Protein AF-A0A1G0QUM5-F1 (afdb_monomer_lite)

Radius of gyration: 12.72 Å; chains: 1; bounding box: 38×21×26 Å

Structure (mmCIF, N/CA/C/O backbone):
data_AF-A0A1G0QUM5-F1
#
_entry.id   AF-A0A1G0QUM5-F1
#
loop_
_atom_site.group_PDB
_atom_site.id
_atom_site.type_symbol
_atom_site.label_atom_id
_atom_site.label_alt_id
_atom_site.label_comp_id
_atom_site.label_asym_id
_atom_site.label_entity_id
_atom_site.label_seq_id
_atom_site.pdbx_PDB_ins_code
_atom_site.Cartn_x
_atom_site.Cartn_y
_atom_site.Cartn_z
_atom_site.occupancy
_atom_site.B_iso_or_equiv
_atom_site.auth_seq_id
_atom_site.auth_comp_id
_atom_site.auth_asym_id
_atom_site.auth_atom_id
_atom_site.pdbx_PDB_model_num
ATOM 1 N N . MET A 1 1 ? -17.454 11.229 -16.248 1.00 47.31 1 MET A N 1
ATOM 2 C CA . MET A 1 1 ? -16.022 10.921 -16.043 1.00 47.31 1 MET A CA 1
ATOM 3 C C . MET A 1 1 ? -15.957 9.598 -15.290 1.00 47.31 1 MET A C 1
ATOM 5 O O . MET A 1 1 ? -16.469 9.547 -14.181 1.00 47.31 1 MET A O 1
ATOM 9 N N . LYS A 1 2 ? -15.484 8.506 -15.910 1.00 47.44 2 LYS A N 1
ATOM 10 C CA . LYS A 1 2 ? -15.364 7.208 -15.224 1.00 47.44 2 LYS A CA 1
ATOM 11 C C . LYS A 1 2 ? -14.122 7.278 -14.342 1.00 47.44 2 LYS A C 1
ATOM 13 O O . LYS A 1 2 ? -13.012 7.100 -14.828 1.00 47.44 2 LYS A O 1
ATOM 18 N N . VAL A 1 3 ? -14.317 7.668 -13.087 1.00 50.62 3 VAL A N 1
ATOM 19 C CA . VAL A 1 3 ? -13.291 7.538 -12.052 1.00 50.62 3 VAL A CA 1
ATOM 20 C C . VAL A 1 3 ? -12.955 6.050 -12.008 1.00 50.62 3 VAL A C 1
ATOM 22 O O . VAL A 1 3 ? -13.868 5.243 -11.832 1.00 50.62 3 VAL A O 1
ATOM 25 N N . ALA A 1 4 ? -11.701 5.689 -12.293 1.00 59.28 4 ALA A N 1
ATOM 26 C CA . ALA A 1 4 ? -11.241 4.308 -12.167 1.00 59.28 4 ALA A CA 1
ATOM 27 C C . ALA A 1 4 ? -11.658 3.780 -10.788 1.00 59.28 4 ALA A C 1
ATOM 29 O O . ALA A 1 4 ? -11.678 4.557 -9.823 1.00 59.28 4 ALA A O 1
ATOM 30 N N . ALA A 1 5 ? -12.054 2.509 -10.697 1.00 77.56 5 ALA A N 1
ATOM 31 C CA . ALA A 1 5 ? -12.455 1.959 -9.411 1.00 77.56 5 ALA A CA 1
ATOM 32 C C . ALA A 1 5 ? -11.304 2.184 -8.422 1.00 77.56 5 ALA A C 1
ATOM 34 O O . ALA A 1 5 ? -10.133 2.139 -8.800 1.00 77.56 5 ALA A O 1
ATOM 35 N N . LEU A 1 6 ? -11.609 2.495 -7.163 1.00 81.62 6 LEU A N 1
ATOM 36 C CA . LEU A 1 6 ? -10.565 2.724 -6.153 1.00 81.62 6 LEU A CA 1
ATOM 37 C C . LEU A 1 6 ? -9.586 1.537 -6.073 1.00 81.62 6 LEU A C 1
ATOM 39 O O . LEU A 1 6 ? -8.410 1.734 -5.781 1.00 81.62 6 LEU A O 1
ATOM 43 N N . ASP A 1 7 ? -10.063 0.343 -6.421 1.00 81.50 7 ASP A N 1
ATOM 44 C CA . ASP A 1 7 ? -9.289 -0.884 -6.588 1.00 81.50 7 ASP A CA 1
ATOM 45 C C . ASP A 1 7 ? -8.254 -0.796 -7.731 1.00 81.50 7 ASP A C 1
ATOM 47 O O . ASP A 1 7 ? -7.101 -1.190 -7.551 1.00 81.50 7 ASP A O 1
ATOM 51 N N . ASP A 1 8 ? -8.603 -0.199 -8.877 1.00 83.88 8 ASP A N 1
ATOM 52 C CA . ASP A 1 8 ? -7.674 0.038 -9.996 1.00 83.88 8 ASP A CA 1
ATOM 53 C C . ASP A 1 8 ? -6.588 1.050 -9.604 1.00 83.88 8 ASP A C 1
ATOM 55 O O . ASP A 1 8 ? -5.404 0.872 -9.899 1.00 83.88 8 ASP A O 1
ATOM 59 N N . VAL A 1 9 ? -6.985 2.116 -8.897 1.00 85.81 9 VAL A N 1
ATOM 60 C CA . VAL A 1 9 ? -6.057 3.143 -8.397 1.00 85.81 9 VAL A CA 1
ATOM 61 C C . VAL A 1 9 ? -5.079 2.536 -7.396 1.00 85.81 9 VAL A C 1
ATOM 63 O O . VAL A 1 9 ? -3.880 2.816 -7.453 1.00 85.81 9 VAL A O 1
ATOM 66 N N . LEU A 1 10 ? -5.578 1.692 -6.493 1.00 87.50 10 LEU A N 1
ATOM 67 C CA . LEU A 1 10 ? -4.759 0.971 -5.530 1.00 87.50 10 LEU A CA 1
ATOM 68 C C . LEU A 1 10 ? -3.776 0.030 -6.233 1.00 87.50 10 LEU A C 1
ATOM 70 O O . LEU A 1 10 ? -2.587 0.057 -5.926 1.00 87.50 10 LEU A O 1
ATOM 74 N N . THR A 1 11 ? -4.246 -0.733 -7.220 1.00 86.88 11 THR A N 1
ATOM 75 C CA . THR A 1 11 ? -3.418 -1.656 -8.011 1.00 86.88 11 THR A CA 1
ATOM 76 C C . THR A 1 11 ? -2.271 -0.925 -8.707 1.00 86.88 11 THR A C 1
ATOM 78 O O . THR A 1 11 ? -1.122 -1.354 -8.618 1.00 86.88 11 THR A O 1
ATOM 81 N N . GLY A 1 12 ? -2.543 0.233 -9.317 1.00 87.62 12 GLY A N 1
ATOM 82 C CA . GLY A 1 12 ? -1.504 1.051 -9.946 1.00 87.62 12 GLY A CA 1
ATOM 83 C C . GLY A 1 12 ? -0.444 1.553 -8.957 1.00 87.62 12 GLY A C 1
ATOM 84 O O . GLY A 1 12 ? 0.741 1.584 -9.289 1.00 87.62 12 GLY A O 1
ATOM 85 N N . LYS A 1 13 ? -0.840 1.901 -7.725 1.00 88.44 13 LYS A N 1
ATOM 86 C CA . LYS A 1 13 ? 0.108 2.299 -6.668 1.00 88.44 13 LYS A CA 1
ATOM 87 C C . LYS A 1 13 ? 0.945 1.127 -6.167 1.00 88.44 13 LYS A C 1
ATOM 89 O O . LYS A 1 13 ? 2.140 1.297 -5.951 1.00 88.44 13 LYS A O 1
ATOM 94 N N . ILE A 1 14 ? 0.338 -0.051 -6.021 1.00 88.00 14 ILE A N 1
ATOM 95 C CA . ILE A 1 14 ? 1.040 -1.287 -5.654 1.00 88.00 14 ILE A CA 1
ATOM 96 C C . ILE A 1 14 ? 2.114 -1.605 -6.698 1.00 88.00 14 ILE A C 1
ATOM 98 O O . ILE A 1 14 ? 3.263 -1.834 -6.338 1.00 88.00 14 ILE A O 1
ATOM 102 N N . TRP A 1 15 ? 1.774 -1.556 -7.988 1.00 85.25 15 TRP A N 1
ATOM 103 C CA . TRP A 1 15 ? 2.744 -1.794 -9.059 1.00 85.25 15 TRP A CA 1
ATOM 104 C C . TRP A 1 15 ? 3.886 -0.781 -9.043 1.00 85.25 15 TRP A C 1
ATOM 106 O O . TRP A 1 15 ? 5.042 -1.179 -9.125 1.00 85.25 15 TRP A O 1
ATOM 116 N N . ALA A 1 16 ? 3.587 0.509 -8.864 1.00 84.81 16 ALA A N 1
ATOM 117 C CA . ALA A 1 16 ? 4.616 1.545 -8.760 1.00 84.81 16 ALA A CA 1
ATOM 118 C C . ALA A 1 16 ?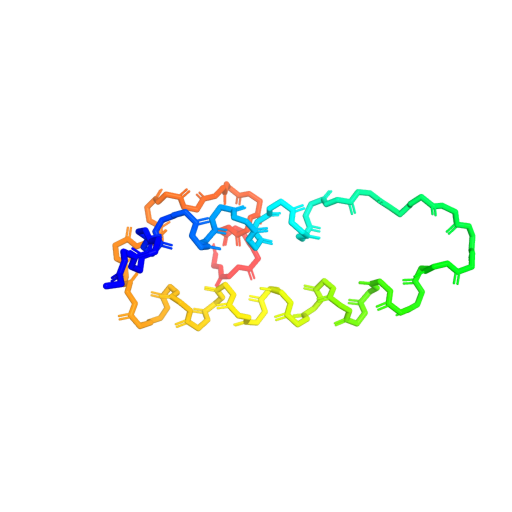 5.544 1.349 -7.545 1.00 84.81 16 ALA A C 1
ATOM 120 O O . ALA A 1 16 ? 6.735 1.653 -7.618 1.00 84.81 16 ALA A O 1
ATOM 121 N N . TYR A 1 17 ? 5.011 0.828 -6.436 1.00 84.12 17 TYR A N 1
ATOM 122 C CA . TYR A 1 17 ? 5.794 0.481 -5.254 1.00 84.12 17 TYR A CA 1
ATOM 123 C C . TYR A 1 17 ? 6.716 -0.728 -5.502 1.00 84.12 17 TYR A C 1
ATOM 125 O O . TYR A 1 17 ? 7.890 -0.682 -5.124 1.00 84.12 17 TYR A O 1
ATOM 133 N N . SER A 1 18 ? 6.206 -1.773 -6.161 1.00 78.38 18 SER A N 1
ATOM 134 C CA . SER A 1 18 ? 6.930 -3.022 -6.449 1.00 78.38 18 SER A CA 1
ATOM 135 C C . SER A 1 18 ? 7.906 -2.936 -7.633 1.00 78.38 18 SER A C 1
ATOM 137 O O . SER A 1 18 ? 8.738 -3.828 -7.785 1.00 78.38 18 SER A O 1
ATOM 139 N N . ASP A 1 19 ? 7.833 -1.891 -8.461 1.00 76.62 19 ASP A N 1
ATOM 140 C CA . ASP A 1 19 ? 8.656 -1.740 -9.668 1.00 76.62 19 ASP A CA 1
ATOM 141 C C . ASP A 1 19 ? 10.164 -1.681 -9.327 1.00 76.62 19 ASP A C 1
ATOM 143 O O . ASP A 1 19 ? 10.581 -0.776 -8.587 1.00 76.62 19 ASP A O 1
ATOM 147 N N . PRO A 1 20 ? 11.004 -2.626 -9.804 1.00 62.66 20 PRO A N 1
ATOM 148 C CA . PRO A 1 20 ? 12.426 -2.703 -9.464 1.00 62.66 20 PRO A CA 1
ATOM 149 C C . PRO A 1 20 ? 13.210 -1.476 -9.963 1.00 62.66 20 PRO A C 1
ATOM 151 O O . PRO A 1 20 ? 12.759 -0.759 -10.850 1.00 62.66 20 PRO A O 1
ATOM 154 N N . PRO A 1 21 ? 14.363 -1.134 -9.361 1.00 59.97 21 PRO A N 1
ATOM 155 C CA . PRO A 1 21 ? 15.164 -0.015 -9.836 1.00 59.97 21 PRO A CA 1
ATOM 156 C C . PRO A 1 21 ? 15.900 -0.419 -11.120 1.00 59.97 21 PRO A C 1
ATOM 158 O O . PRO A 1 21 ? 16.876 -1.161 -11.072 1.00 59.97 21 PRO A O 1
ATOM 161 N N . ASP A 1 22 ? 15.451 0.093 -12.263 1.00 54.78 22 ASP A N 1
ATOM 162 C CA . ASP A 1 22 ? 16.197 -0.015 -13.512 1.00 54.78 22 ASP A CA 1
ATOM 163 C C . ASP A 1 22 ? 17.281 1.077 -13.521 1.00 54.78 22 ASP A C 1
ATOM 165 O O . ASP A 1 22 ? 17.025 2.228 -13.878 1.00 54.78 22 ASP A O 1
ATOM 169 N N . GLY A 1 23 ? 18.492 0.730 -13.073 1.00 55.81 23 GLY A N 1
ATOM 170 C CA . GLY A 1 23 ? 19.710 1.538 -13.243 1.00 55.81 23 GLY A CA 1
ATOM 171 C C . GLY A 1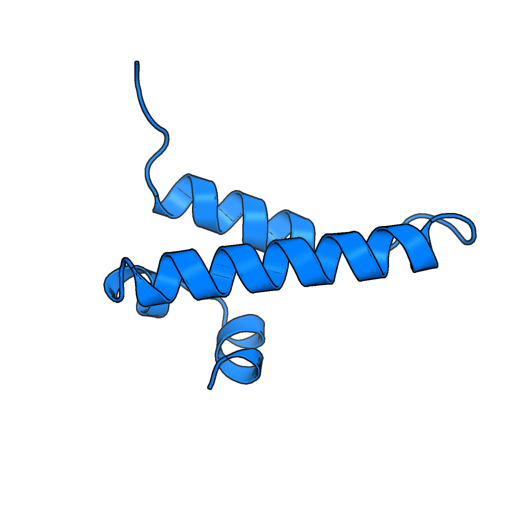 23 ? 20.210 2.332 -12.020 1.00 55.81 23 GLY A C 1
ATOM 172 O O . GLY A 1 23 ? 19.441 2.846 -11.207 1.00 55.81 23 GLY A O 1
ATOM 173 N N . GLU A 1 24 ? 21.541 2.470 -11.935 1.00 52.53 24 GLU A N 1
ATOM 174 C CA . GLU A 1 24 ? 22.308 3.013 -10.792 1.00 52.53 24 GLU A CA 1
ATOM 175 C C . GLU A 1 24 ? 22.027 4.489 -10.444 1.00 52.53 24 GLU A C 1
ATOM 177 O O . GLU A 1 24 ? 22.194 4.895 -9.298 1.00 52.53 24 GLU A O 1
ATOM 182 N N . ALA A 1 25 ? 21.557 5.311 -11.387 1.00 55.00 25 ALA A N 1
ATOM 183 C CA . ALA A 1 25 ? 21.315 6.742 -11.146 1.00 55.00 25 ALA A CA 1
ATOM 184 C C . ALA A 1 25 ? 19.903 7.060 -10.607 1.00 55.00 25 ALA A C 1
ATOM 186 O O . ALA A 1 25 ? 19.604 8.205 -10.259 1.00 55.00 25 ALA A O 1
ATOM 187 N N . GLY A 1 26 ? 19.004 6.071 -10.563 1.00 54.75 26 GLY A N 1
ATOM 188 C CA . GLY A 1 26 ? 17.596 6.266 -10.207 1.00 54.75 26 GLY A CA 1
ATOM 189 C C . GLY A 1 26 ? 17.263 6.012 -8.737 1.00 54.75 26 GLY A C 1
ATOM 190 O O . GLY A 1 26 ? 16.188 6.402 -8.283 1.00 54.75 26 GLY A O 1
ATOM 191 N N . GLU A 1 27 ? 18.150 5.369 -7.981 1.00 60.22 27 GLU A N 1
ATOM 192 C CA . GLU A 1 27 ? 17.785 4.693 -6.734 1.00 60.22 27 GLU A CA 1
ATOM 193 C C . GLU A 1 27 ? 17.312 5.644 -5.618 1.00 60.22 27 GLU A C 1
ATOM 195 O O . GLU A 1 27 ? 16.321 5.369 -4.941 1.00 60.22 27 GLU A O 1
ATOM 200 N N . GLU A 1 28 ? 17.944 6.807 -5.459 1.00 63.62 28 GLU A N 1
ATOM 201 C CA . GLU A 1 28 ? 17.632 7.750 -4.375 1.00 63.62 28 GLU A CA 1
ATOM 202 C C . GLU A 1 28 ? 16.301 8.494 -4.600 1.00 63.62 28 GLU A C 1
ATOM 204 O O . GLU A 1 28 ? 15.451 8.597 -3.705 1.00 63.62 28 GLU A O 1
ATOM 209 N N . ARG A 1 29 ? 16.043 8.920 -5.845 1.00 64.19 29 ARG A N 1
ATOM 210 C CA . ARG A 1 29 ? 14.765 9.539 -6.236 1.00 64.19 29 ARG A CA 1
ATOM 211 C C . ARG A 1 29 ? 13.629 8.512 -6.258 1.00 64.19 29 ARG A C 1
ATOM 213 O O . ARG A 1 29 ? 12.492 8.853 -5.925 1.00 64.19 29 ARG A O 1
ATOM 220 N N . ARG A 1 30 ? 13.929 7.249 -6.590 1.00 70.38 30 ARG A N 1
ATOM 221 C CA . ARG A 1 30 ? 12.969 6.133 -6.595 1.00 70.38 30 ARG A CA 1
ATOM 222 C C . ARG A 1 30 ? 12.603 5.693 -5.173 1.00 70.38 30 ARG A C 1
ATOM 224 O O . ARG A 1 30 ? 11.430 5.436 -4.935 1.00 70.38 30 ARG A O 1
ATOM 231 N N . LYS A 1 31 ? 13.529 5.716 -4.203 1.00 71.62 31 LYS A N 1
ATOM 232 C CA . LYS A 1 31 ? 13.229 5.474 -2.771 1.00 71.62 31 LYS A CA 1
ATOM 233 C C . LYS A 1 31 ? 12.207 6.472 -2.225 1.00 71.62 31 LYS A C 1
ATOM 235 O O . LYS A 1 31 ? 11.181 6.067 -1.685 1.00 71.62 31 LYS A O 1
ATOM 240 N N . SER A 1 32 ? 12.426 7.766 -2.461 1.00 79.62 32 SER A N 1
ATOM 241 C CA . SER A 1 32 ? 11.471 8.818 -2.072 1.00 79.62 32 SER A CA 1
ATOM 242 C C . SER A 1 32 ? 10.110 8.659 -2.763 1.00 79.62 32 SER A C 1
ATOM 244 O O . SER A 1 32 ? 9.063 8.890 -2.158 1.00 79.62 32 SER A O 1
ATOM 246 N N . LYS A 1 33 ? 10.113 8.235 -4.034 1.00 79.25 33 LYS A N 1
ATOM 247 C CA . LYS A 1 33 ? 8.896 7.972 -4.807 1.00 79.25 33 LYS A CA 1
ATOM 248 C C . LYS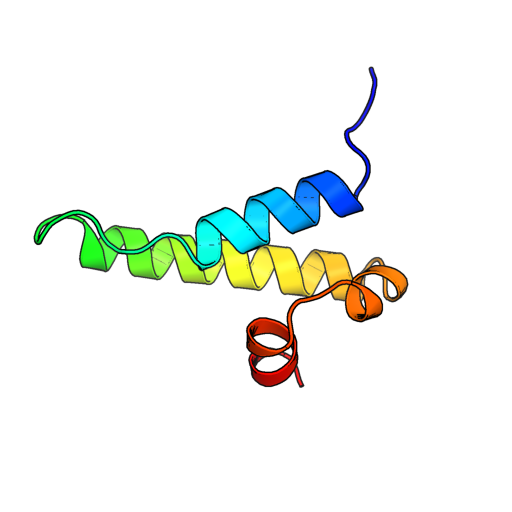 A 1 33 ? 8.110 6.778 -4.248 1.00 79.25 33 LYS A C 1
ATOM 250 O O . LYS A 1 33 ? 6.936 6.951 -3.949 1.00 79.25 33 LYS A O 1
ATOM 255 N N . ARG A 1 34 ? 8.768 5.642 -3.989 1.00 83.31 34 ARG A N 1
ATOM 256 C CA . ARG A 1 34 ? 8.158 4.457 -3.359 1.00 83.31 34 ARG A CA 1
ATOM 257 C C . ARG A 1 34 ? 7.601 4.760 -1.973 1.00 83.31 34 ARG A C 1
ATOM 259 O O . ARG A 1 34 ? 6.506 4.314 -1.654 1.00 83.31 34 ARG A O 1
ATOM 266 N N . GLN A 1 35 ? 8.316 5.550 -1.170 1.00 84.94 35 GLN A N 1
ATOM 267 C CA . GLN A 1 35 ? 7.826 5.970 0.144 1.00 84.94 35 GLN A CA 1
ATOM 268 C C . GLN A 1 35 ? 6.538 6.792 0.025 1.00 84.94 35 GLN A C 1
ATOM 270 O O . GLN A 1 35 ? 5.597 6.571 0.781 1.00 84.94 35 GLN A O 1
ATOM 275 N N . LYS A 1 36 ? 6.469 7.701 -0.956 1.00 87.94 36 LYS A N 1
ATOM 276 C CA . LYS A 1 36 ? 5.248 8.457 -1.254 1.00 87.94 36 LYS A CA 1
ATOM 277 C C . LYS A 1 36 ? 4.105 7.542 -1.701 1.00 87.94 36 LYS A C 1
ATOM 279 O O . LYS A 1 36 ? 2.982 7.721 -1.238 1.00 87.94 36 LYS A O 1
ATOM 284 N N . ASP A 1 37 ? 4.383 6.576 -2.574 1.00 88.50 37 ASP A N 1
ATOM 285 C CA . ASP A 1 37 ? 3.374 5.629 -3.058 1.00 88.50 37 ASP A CA 1
ATOM 286 C C . ASP A 1 37 ? 2.848 4.738 -1.913 1.00 88.50 37 ASP A C 1
ATOM 288 O O . ASP A 1 37 ? 1.639 4.535 -1.812 1.00 88.50 37 ASP A O 1
ATOM 292 N N . LEU A 1 38 ? 3.710 4.311 -0.980 1.00 88.38 38 LEU A N 1
ATOM 293 C CA . LEU A 1 38 ? 3.311 3.600 0.241 1.00 88.38 38 LEU A CA 1
ATOM 294 C C . LEU A 1 38 ? 2.400 4.454 1.137 1.00 88.38 38 LEU A C 1
ATOM 296 O O . LEU A 1 38 ? 1.357 3.975 1.580 1.00 88.38 38 LEU A O 1
ATOM 300 N N . THR A 1 39 ? 2.746 5.724 1.369 1.00 90.12 39 THR A N 1
ATOM 301 C CA . THR A 1 39 ? 1.903 6.649 2.145 1.00 90.12 39 THR A CA 1
ATOM 302 C C . THR A 1 39 ? 0.531 6.839 1.497 1.00 90.12 39 THR A C 1
ATOM 304 O O . THR A 1 39 ? -0.491 6.862 2.184 1.00 90.12 39 THR A O 1
ATOM 307 N N . ASP A 1 40 ? 0.481 6.946 0.168 1.00 90.00 40 ASP A N 1
ATOM 308 C CA . ASP A 1 40 ? -0.785 7.046 -0.555 1.00 90.00 40 ASP A CA 1
ATOM 309 C C . ASP A 1 40 ? -1.632 5.768 -0.409 1.00 90.00 40 ASP A C 1
ATOM 311 O O . ASP A 1 40 ? -2.853 5.861 -0.273 1.00 90.00 40 ASP A O 1
ATOM 315 N N . ILE A 1 41 ? -1.005 4.584 -0.427 1.00 88.94 41 ILE A N 1
ATOM 316 C CA . ILE A 1 41 ? -1.680 3.297 -0.201 1.00 88.94 41 ILE A CA 1
ATOM 317 C C . ILE A 1 41 ? -2.265 3.238 1.213 1.00 88.94 41 ILE A C 1
ATOM 319 O O . ILE A 1 41 ? -3.446 2.924 1.360 1.00 88.94 41 ILE A O 1
ATOM 323 N N . MET A 1 42 ? -1.484 3.601 2.235 1.00 89.50 42 MET A N 1
ATOM 324 C CA . MET A 1 42 ? -1.953 3.660 3.625 1.00 89.50 42 MET A CA 1
ATOM 325 C C . MET A 1 42 ? -3.185 4.557 3.753 1.00 89.50 42 MET A C 1
ATOM 327 O O . MET A 1 42 ? -4.219 4.125 4.254 1.00 89.50 42 MET A O 1
ATOM 331 N N . ARG A 1 43 ? -3.130 5.769 3.192 1.00 90.50 43 ARG A N 1
ATOM 332 C CA . ARG A 1 43 ? -4.244 6.724 3.248 1.00 90.50 43 ARG A CA 1
ATOM 333 C C . ARG A 1 43 ? -5.506 6.211 2.547 1.00 90.50 43 ARG A C 1
ATOM 335 O O . ARG A 1 43 ? -6.622 6.468 3.003 1.00 90.50 43 ARG A O 1
ATOM 342 N N . LEU A 1 44 ? -5.360 5.500 1.428 1.00 88.44 44 LEU A N 1
ATOM 343 C CA . LEU A 1 44 ? -6.494 4.881 0.733 1.00 88.44 44 LEU A CA 1
ATOM 344 C C . LEU A 1 44 ? -7.149 3.794 1.582 1.00 88.44 44 LEU A C 1
ATOM 346 O O . LEU A 1 44 ? -8.373 3.713 1.622 1.00 88.44 44 LEU A O 1
ATOM 350 N N . VAL A 1 45 ? -6.346 2.993 2.272 1.00 89.25 45 VAL A N 1
ATOM 351 C CA . VAL A 1 45 ? -6.811 1.882 3.106 1.00 89.25 45 VAL A CA 1
ATOM 352 C C . VAL A 1 45 ? -7.448 2.389 4.400 1.00 89.25 45 VAL A C 1
ATOM 354 O O . VAL A 1 45 ? -8.494 1.884 4.793 1.00 89.25 45 VAL A O 1
ATOM 357 N N . GLU A 1 46 ? -6.900 3.443 5.007 1.00 88.62 46 GLU A N 1
ATOM 358 C CA . GLU A 1 46 ? -7.507 4.133 6.154 1.00 88.62 46 GLU A CA 1
ATOM 359 C C . GLU A 1 46 ? -8.877 4.729 5.809 1.00 88.62 46 GLU A C 1
ATOM 361 O O . GLU A 1 46 ? -9.831 4.614 6.575 1.00 88.62 46 GLU A O 1
ATOM 366 N N . THR A 1 47 ? -8.992 5.359 4.637 1.00 90.25 47 THR A N 1
ATOM 367 C CA . THR A 1 47 ? -10.257 5.964 4.185 1.00 90.25 47 THR A CA 1
ATOM 368 C C . THR A 1 47 ? -11.255 4.934 3.661 1.00 90.25 47 THR A C 1
ATOM 370 O O . THR A 1 47 ? -12.463 5.162 3.713 1.00 90.25 47 THR A O 1
ATOM 373 N N . HIS A 1 48 ? -10.772 3.792 3.172 1.00 88.88 48 HIS A N 1
ATOM 374 C CA . HIS A 1 48 ? -11.587 2.715 2.626 1.00 88.88 48 HIS A CA 1
ATOM 375 C C . HIS A 1 48 ? -11.101 1.360 3.157 1.00 88.88 48 HIS A C 1
ATOM 377 O O . HIS A 1 48 ? -10.405 0.637 2.441 1.00 88.88 48 HIS A O 1
ATOM 383 N N . PRO A 1 49 ? -11.534 0.954 4.364 1.00 85.81 49 PRO A N 1
ATOM 384 C CA . PRO A 1 49 ? -11.072 -0.278 5.009 1.00 85.81 49 PRO A CA 1
ATOM 385 C C . PRO A 1 49 ? -11.256 -1.542 4.163 1.00 85.81 49 PRO A C 1
ATOM 387 O O . PRO A 1 49 ? -10.450 -2.462 4.244 1.00 85.81 49 PRO A O 1
ATOM 390 N N . ARG A 1 50 ? -12.263 -1.568 3.275 1.00 87.38 50 ARG A N 1
ATOM 391 C CA . ARG A 1 50 ? -12.481 -2.664 2.312 1.00 87.38 50 ARG A CA 1
ATOM 392 C C . ARG A 1 50 ? -11.267 -2.940 1.411 1.00 87.38 50 ARG A C 1
ATOM 394 O O . ARG A 1 50 ? -11.063 -4.068 0.984 1.00 87.38 50 ARG A O 1
ATOM 401 N N . LEU A 1 51 ? -10.448 -1.920 1.136 1.00 86.75 51 LEU A N 1
ATOM 402 C CA . LEU A 1 51 ? -9.241 -2.050 0.320 1.00 86.75 51 LEU A CA 1
ATOM 403 C C . LEU A 1 51 ? -8.148 -2.853 1.029 1.00 86.75 51 LEU A C 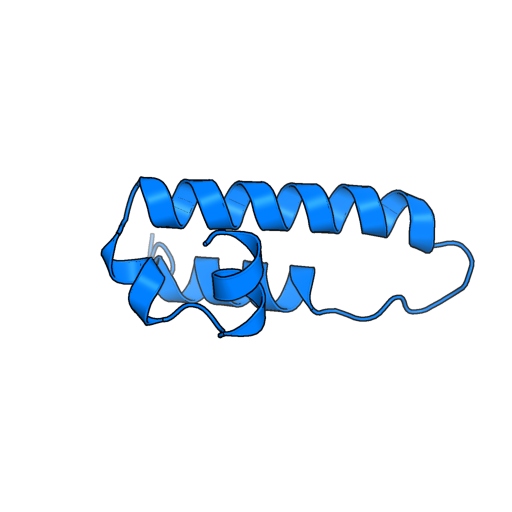1
ATOM 405 O O . LEU A 1 51 ? -7.294 -3.441 0.371 1.00 86.75 51 LEU A O 1
ATOM 409 N N . HIS A 1 52 ? -8.189 -2.924 2.363 1.00 86.06 52 HIS A N 1
ATOM 410 C CA . HIS A 1 52 ? -7.257 -3.737 3.132 1.00 86.06 52 HIS A CA 1
ATOM 411 C C . HIS A 1 52 ? -7.329 -5.212 2.719 1.00 86.06 52 HIS A C 1
ATOM 413 O O . HIS A 1 52 ? -6.307 -5.886 2.666 1.00 86.06 52 HIS A O 1
ATOM 419 N N . GLU A 1 53 ? -8.510 -5.728 2.368 1.00 85.31 53 GLU A N 1
ATOM 420 C CA . GLU A 1 53 ? -8.680 -7.135 1.989 1.00 85.31 53 GLU A CA 1
ATOM 421 C C . GLU A 1 53 ? -7.943 -7.480 0.691 1.00 85.31 53 GLU A C 1
ATOM 423 O O . GLU A 1 53 ? -7.295 -8.528 0.618 1.00 85.31 53 GLU A O 1
ATOM 428 N N . VAL A 1 54 ? -7.947 -6.563 -0.279 1.00 86.38 54 VAL A N 1
ATOM 429 C CA . VAL A 1 54 ? -7.320 -6.744 -1.599 1.00 86.38 54 VAL A CA 1
ATOM 430 C C . VAL A 1 54 ? -5.828 -6.398 -1.624 1.00 86.38 54 VAL A C 1
ATOM 432 O O . VAL A 1 54 ? -5.156 -6.678 -2.616 1.00 86.38 54 VAL A O 1
ATOM 435 N N . LEU A 1 55 ? -5.274 -5.830 -0.544 1.00 86.06 55 LEU A N 1
ATOM 436 C CA . LEU A 1 55 ? -3.841 -5.545 -0.472 1.00 86.06 55 LEU A CA 1
ATOM 437 C C . LEU A 1 55 ? -2.994 -6.836 -0.559 1.00 86.06 55 LEU A C 1
ATOM 439 O O . LEU A 1 55 ? -3.323 -7.845 0.086 1.00 86.06 55 LEU A O 1
ATOM 443 N N . PRO A 1 56 ? -1.850 -6.795 -1.267 1.00 86.69 56 PRO A N 1
ATOM 444 C CA . PRO A 1 56 ? -0.853 -7.855 -1.239 1.00 86.69 56 PRO A CA 1
ATOM 445 C C . PRO A 1 56 ? -0.311 -8.079 0.170 1.00 86.69 56 PRO A C 1
ATOM 447 O O . PRO A 1 56 ? -0.213 -7.149 0.973 1.00 86.69 56 PRO A O 1
ATOM 450 N N . LYS A 1 57 ? 0.105 -9.317 0.452 1.00 85.81 57 LYS A N 1
ATOM 451 C CA . LYS A 1 57 ? 0.665 -9.695 1.758 1.00 85.81 57 LYS A CA 1
ATOM 452 C C . LYS A 1 57 ? 1.884 -8.852 2.141 1.00 85.81 57 LYS A C 1
ATOM 454 O O . LYS A 1 57 ? 1.980 -8.444 3.286 1.00 85.81 57 LYS A O 1
ATOM 459 N N . GLU A 1 58 ? 2.752 -8.546 1.179 1.00 84.94 58 GLU A N 1
ATOM 460 C CA . GLU A 1 58 ? 3.962 -7.736 1.385 1.00 84.94 58 GLU A CA 1
ATOM 461 C C . GLU A 1 58 ? 3.644 -6.357 1.969 1.00 84.94 58 GLU A C 1
ATOM 463 O O . GLU A 1 58 ? 4.280 -5.920 2.921 1.00 84.94 58 GLU A O 1
ATOM 468 N N . ILE A 1 59 ? 2.617 -5.695 1.435 1.00 85.56 59 ILE A N 1
ATOM 469 C CA . ILE A 1 59 ? 2.198 -4.370 1.895 1.00 85.56 59 ILE A CA 1
ATOM 470 C C . ILE A 1 59 ? 1.422 -4.474 3.204 1.00 85.56 59 ILE A C 1
ATOM 472 O O . ILE A 1 59 ? 1.634 -3.647 4.083 1.00 85.56 59 ILE A O 1
ATOM 476 N N . LYS A 1 60 ? 0.579 -5.503 3.372 1.00 87.44 60 LYS A N 1
ATOM 477 C CA . LYS A 1 60 ? -0.088 -5.774 4.656 1.00 87.44 60 LYS A CA 1
ATOM 478 C C . LYS A 1 60 ? 0.938 -5.843 5.785 1.00 87.44 60 LYS A C 1
ATOM 480 O O . LYS A 1 60 ? 0.826 -5.056 6.706 1.00 87.44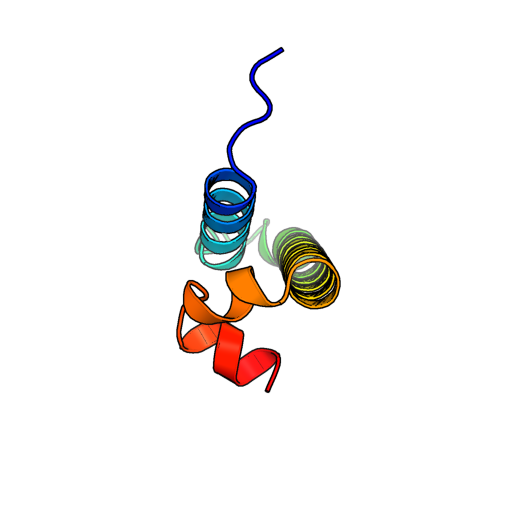 60 LYS A O 1
ATOM 485 N N . THR A 1 61 ? 2.004 -6.631 5.628 1.00 85.50 61 THR A N 1
ATOM 486 C CA . THR A 1 61 ? 3.090 -6.749 6.618 1.00 85.50 61 THR A CA 1
ATOM 487 C C . THR A 1 61 ? 3.799 -5.425 6.938 1.00 85.50 61 THR A C 1
ATOM 489 O O . THR A 1 61 ? 4.355 -5.282 8.021 1.00 85.50 61 THR A O 1
ATOM 492 N N . ILE A 1 62 ? 3.801 -4.450 6.023 1.00 83.81 62 ILE A N 1
ATOM 493 C CA . ILE A 1 62 ? 4.400 -3.124 6.258 1.00 83.81 62 ILE A CA 1
ATOM 494 C C . ILE A 1 62 ? 3.458 -2.212 7.059 1.00 83.81 62 ILE A C 1
ATOM 496 O O . ILE A 1 62 ? 3.926 -1.362 7.814 1.00 83.81 62 ILE A O 1
ATOM 500 N N . ILE A 1 63 ? 2.143 -2.350 6.866 1.00 79.56 63 ILE A N 1
ATOM 501 C CA . ILE A 1 63 ? 1.120 -1.495 7.486 1.00 79.56 63 ILE A CA 1
ATOM 502 C C . ILE A 1 63 ? 0.597 -2.110 8.806 1.00 79.56 63 ILE A C 1
ATOM 504 O O . ILE A 1 63 ? 0.131 -1.366 9.668 1.00 79.56 63 ILE A O 1
ATOM 508 N N . GLY A 1 64 ? 0.703 -3.433 8.989 1.00 63.78 64 GLY A N 1
ATOM 509 C CA . GLY A 1 64 ? 0.245 -4.176 10.171 1.00 63.78 64 GLY A CA 1
ATOM 510 C C . GLY A 1 64 ? 0.641 -5.649 10.171 1.00 63.78 64 GLY A C 1
ATOM 511 O O . GLY A 1 64 ? 0.245 -6.380 9.234 1.00 63.78 64 GLY A O 1
#

Foldseek 3Di:
DPDDPLLVVLVVLVCLLVPDDDDDVCPPVSVVVNVVSLVVNLVSCVVPVVVLVVDDPVSVVVND

Sequence (64 aa):
MKVAALDDVLTGKIWAYSDPPDGEAGEERRKSKRQKDLTDIMRLVETHPRLHEVLPKEIKTIIG

Secondary str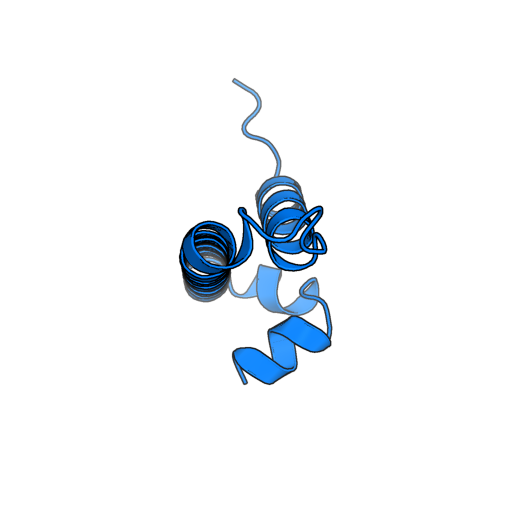ucture (DSSP, 8-state):
--PPPHHHHHHHHHHHHH----STTSHHHHHHHHHHHHHHHHHHHHH-TTHHHHS-HHHHHHH-

pLDDT: mean 78.46, std 12.89, range [47.31, 90.5]